Protein AF-A0A483PIH5-F1 (afdb_monomer_lite)

Radius of gyration: 28.12 Å; chains: 1; bounding box: 44×33×75 Å

pLDDT: mean 81.54, std 13.19, range [55.38, 97.75]

Organism: Klebsiella pneumoniae (NCBI:txid573)

Sequence (78 aa):
MIKLIVVASVAASLLLGCDQGNTTGSEKAAKALVDKSVSNMVPVQGGEFLMGDFGPLVGEKLLFSIQQDDKTLHKVIL

Secondary structure (DSSP, 8-state):
-HHHHHHHHHHHHHHS-S----HHHHHHHHHHHHHHHHHTSPP----EEEES--HHHH-SSS-----STT-S-EEEE-

Structure (mmCIF, N/CA/C/O backbone):
data_AF-A0A483PIH5-F1
#
_entry.id   AF-A0A483PIH5-F1
#
loop_
_atom_site.group_PDB
_atom_site.id
_atom_site.type_symbol
_atom_site.label_atom_id
_atom_site.label_alt_id
_atom_site.label_comp_id
_atom_site.label_asy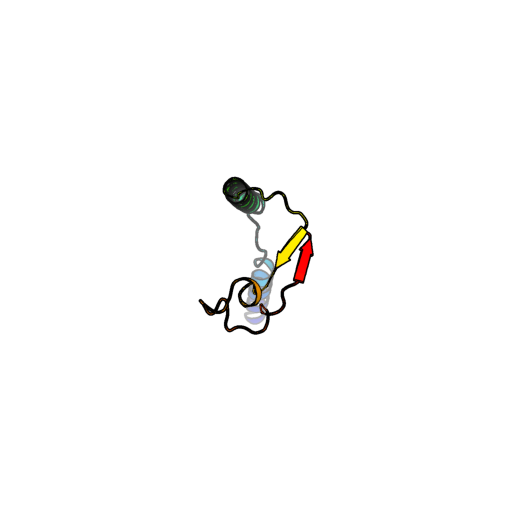m_id
_atom_site.label_entity_id
_atom_site.label_seq_id
_atom_site.pdbx_PDB_ins_code
_atom_site.Cartn_x
_atom_site.Cartn_y
_atom_site.Cartn_z
_atom_site.occupancy
_atom_site.B_iso_or_equiv
_atom_site.auth_seq_id
_atom_site.auth_comp_id
_atom_site.auth_asym_id
_atom_site.auth_atom_id
_atom_site.pdbx_PDB_model_num
ATOM 1 N N . MET A 1 1 ? 11.112 -22.481 -59.557 1.00 63.03 1 MET A N 1
ATOM 2 C CA . MET A 1 1 ? 12.063 -21.411 -59.176 1.00 63.03 1 MET A CA 1
ATOM 3 C C . MET A 1 1 ? 11.427 -20.397 -58.224 1.00 63.03 1 MET A C 1
ATOM 5 O O . MET A 1 1 ? 11.886 -20.304 -57.100 1.00 63.03 1 MET A O 1
ATOM 9 N N . ILE A 1 2 ? 10.315 -19.744 -58.587 1.00 69.38 2 ILE A N 1
ATOM 10 C CA . ILE A 1 2 ? 9.632 -18.732 -57.742 1.00 69.38 2 ILE A CA 1
ATOM 11 C C . ILE A 1 2 ? 9.219 -19.267 -56.353 1.00 69.38 2 ILE A C 1
ATOM 13 O O . ILE A 1 2 ? 9.468 -18.617 -55.346 1.00 69.38 2 ILE A O 1
ATOM 17 N N . LYS A 1 3 ? 8.677 -20.492 -56.271 1.00 68.44 3 LYS A N 1
ATOM 18 C CA . LYS A 1 3 ? 8.282 -21.128 -54.993 1.00 68.44 3 LYS A CA 1
ATOM 19 C C . LYS A 1 3 ? 9.447 -21.300 -54.002 1.00 68.44 3 LYS A C 1
ATOM 21 O O . LYS A 1 3 ? 9.246 -21.170 -52.804 1.00 68.44 3 LYS A O 1
ATOM 26 N N . LEU A 1 4 ? 10.657 -21.556 -54.505 1.00 72.81 4 LEU A N 1
ATOM 27 C CA . LEU A 1 4 ? 11.868 -21.719 -53.690 1.00 72.81 4 LEU A CA 1
ATOM 28 C C . LEU A 1 4 ? 12.344 -20.380 -53.109 1.00 72.81 4 LEU A C 1
ATOM 30 O O . LEU A 1 4 ? 12.785 -20.333 -51.968 1.00 72.81 4 LEU A O 1
ATOM 34 N N . ILE A 1 5 ? 12.183 -19.292 -53.867 1.00 76.56 5 ILE A N 1
ATOM 35 C CA . ILE A 1 5 ? 12.528 -17.931 -53.433 1.00 76.56 5 ILE A CA 1
ATOM 36 C C . ILE A 1 5 ? 11.585 -17.469 -52.315 1.00 76.56 5 ILE A C 1
ATOM 38 O O . ILE A 1 5 ? 12.047 -16.942 -51.309 1.00 76.56 5 ILE A O 1
ATOM 42 N N . VAL A 1 6 ? 10.280 -17.731 -52.452 1.00 75.69 6 VAL A N 1
ATOM 43 C CA . VAL A 1 6 ? 9.273 -17.360 -51.440 1.00 75.69 6 VAL A CA 1
ATOM 44 C C . VAL A 1 6 ? 9.500 -18.105 -50.120 1.00 75.69 6 VAL A C 1
ATOM 46 O O . VAL A 1 6 ? 9.437 -17.507 -49.048 1.00 75.69 6 VAL A O 1
ATOM 49 N N . VAL A 1 7 ? 9.817 -19.400 -50.182 1.00 77.75 7 VAL A N 1
ATOM 50 C CA . VAL A 1 7 ? 10.123 -20.192 -48.979 1.00 77.75 7 VAL A CA 1
ATOM 51 C C . VAL A 1 7 ? 11.403 -19.693 -48.306 1.00 77.75 7 VAL A C 1
ATOM 53 O O . VAL A 1 7 ? 11.431 -19.542 -47.086 1.00 77.75 7 VAL A O 1
ATOM 56 N N . ALA A 1 8 ? 12.433 -19.359 -49.088 1.00 77.44 8 ALA A N 1
ATOM 57 C CA . ALA A 1 8 ? 13.673 -18.804 -48.557 1.00 77.44 8 ALA A CA 1
ATOM 58 C C . ALA A 1 8 ? 13.467 -17.426 -47.898 1.00 77.44 8 ALA A C 1
ATOM 60 O O . ALA A 1 8 ? 14.029 -17.174 -46.834 1.00 77.44 8 ALA A O 1
ATOM 61 N N . SER A 1 9 ? 12.623 -16.555 -48.466 1.00 72.50 9 SER A N 1
ATOM 62 C CA . SER A 1 9 ? 12.340 -15.235 -47.883 1.00 72.50 9 SER A CA 1
ATOM 63 C C . SER A 1 9 ? 11.528 -15.306 -46.588 1.00 72.50 9 SER A C 1
ATOM 65 O O . SER A 1 9 ? 11.779 -14.527 -45.669 1.00 72.50 9 SER A O 1
ATOM 67 N N . VAL A 1 10 ? 10.581 -16.247 -46.484 1.00 76.31 10 VAL A N 1
ATOM 68 C CA . VAL A 1 10 ? 9.789 -16.466 -45.258 1.00 76.31 10 VAL A CA 1
ATOM 69 C C . VAL A 1 10 ? 10.657 -17.072 -44.152 1.00 76.31 10 VAL A C 1
ATOM 71 O O . VAL A 1 10 ? 10.609 -16.625 -43.010 1.00 76.31 10 VAL A O 1
ATOM 74 N N . ALA A 1 11 ? 11.521 -18.033 -44.488 1.00 72.06 11 ALA A N 1
ATOM 75 C CA . ALA A 1 11 ? 12.476 -18.594 -43.534 1.00 72.06 11 ALA A CA 1
ATOM 76 C C . ALA A 1 11 ? 13.479 -17.539 -43.031 1.00 72.06 11 ALA A C 1
ATOM 78 O O . ALA A 1 11 ? 13.761 -17.479 -41.838 1.00 72.06 11 ALA A O 1
ATOM 79 N N . ALA A 1 12 ? 13.970 -16.659 -43.909 1.00 69.50 12 ALA A N 1
ATOM 80 C CA . ALA A 1 12 ? 14.875 -15.578 -43.521 1.00 69.50 12 ALA A CA 1
ATOM 81 C C . ALA A 1 12 ? 14.204 -14.539 -42.603 1.00 69.50 12 ALA A C 1
ATOM 83 O O . ALA A 1 12 ? 14.829 -14.065 -41.659 1.00 69.50 12 ALA A O 1
ATOM 84 N N . SER A 1 13 ? 12.927 -14.216 -42.827 1.00 66.12 13 SER A N 1
ATOM 85 C CA . SER A 1 13 ? 12.185 -13.276 -41.970 1.00 66.12 13 SER A CA 1
ATOM 86 C C . SER A 1 13 ? 11.830 -13.866 -40.600 1.00 66.12 13 SER A C 1
ATOM 88 O O . SER A 1 13 ? 11.811 -13.130 -39.618 1.00 66.12 13 SER A O 1
ATOM 90 N N . LEU A 1 14 ? 11.659 -15.189 -40.498 1.00 66.19 14 LEU A N 1
ATOM 91 C CA . LEU A 1 14 ? 11.527 -15.892 -39.214 1.00 66.19 14 LEU A CA 1
ATOM 92 C C . LEU A 1 14 ? 12.845 -15.926 -38.415 1.00 66.19 14 LEU A C 1
ATOM 94 O O . LEU A 1 14 ? 12.808 -15.905 -37.190 1.00 66.19 14 LEU A O 1
ATOM 98 N N . LEU A 1 15 ? 14.004 -15.942 -39.087 1.00 62.03 15 LEU A N 1
ATOM 99 C CA . LEU A 1 15 ? 15.330 -15.962 -38.445 1.00 62.03 15 LEU A CA 1
ATOM 100 C C . LEU A 1 15 ? 15.860 -14.568 -38.064 1.00 62.03 15 LEU A C 1
ATOM 102 O O . LEU A 1 15 ? 16.709 -14.457 -37.185 1.00 62.03 15 LEU A O 1
ATOM 106 N N . LEU A 1 16 ? 15.365 -13.509 -38.712 1.00 60.31 16 LEU A N 1
ATOM 107 C CA . LEU A 1 16 ? 15.685 -12.113 -38.382 1.00 60.31 16 LEU A CA 1
ATOM 108 C C . LEU A 1 16 ? 14.717 -11.501 -37.356 1.00 60.31 16 LEU A C 1
ATOM 110 O O . LEU A 1 16 ? 14.937 -10.381 -36.909 1.00 60.31 16 LEU A O 1
ATOM 114 N N . GLY A 1 17 ? 13.681 -12.240 -36.945 1.00 55.38 17 GLY A N 1
ATOM 115 C CA . GLY A 1 17 ? 12.772 -11.878 -35.851 1.00 55.38 17 GLY A CA 1
ATOM 116 C C . GLY A 1 17 ? 13.364 -12.077 -34.451 1.00 55.38 17 GLY A C 1
ATOM 117 O O . GLY A 1 17 ? 12.617 -12.221 -33.487 1.00 55.38 17 GLY A O 1
ATOM 118 N N . CYS A 1 18 ? 14.690 -12.129 -34.326 1.00 63.88 18 CYS A N 1
ATOM 119 C CA . CYS A 1 18 ? 15.355 -12.065 -33.035 1.00 63.88 18 CYS A CA 1
ATOM 120 C C . CYS A 1 18 ? 15.295 -10.616 -32.555 1.00 63.88 18 CYS A C 1
ATOM 122 O O . CYS A 1 18 ? 15.869 -9.737 -33.196 1.00 63.88 18 CYS A O 1
ATOM 124 N N . ASP A 1 19 ? 14.613 -10.387 -31.431 1.00 63.44 19 ASP A N 1
ATOM 125 C CA . ASP A 1 19 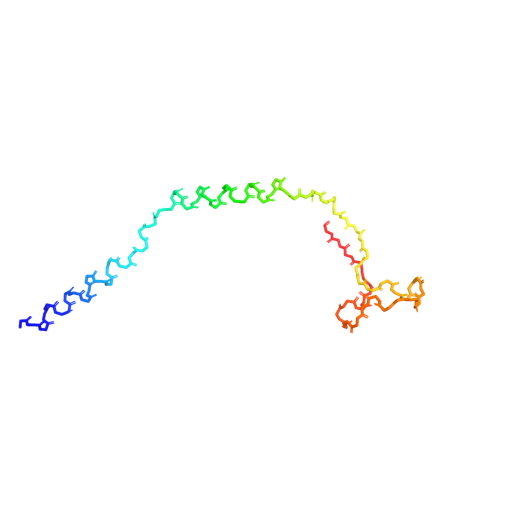? 14.784 -9.195 -30.602 1.00 63.44 19 ASP A CA 1
ATOM 126 C C . ASP A 1 19 ? 16.281 -9.067 -30.303 1.00 63.44 19 ASP A C 1
ATOM 128 O O . ASP A 1 19 ? 16.833 -9.746 -29.434 1.00 63.44 19 ASP A O 1
ATOM 132 N N . GLN A 1 20 ? 16.988 -8.317 -31.149 1.00 58.94 20 GLN A N 1
ATOM 133 C CA . GLN A 1 20 ? 18.426 -8.136 -31.068 1.00 58.94 20 GLN A CA 1
ATOM 134 C C . GLN A 1 20 ? 18.641 -7.132 -29.947 1.00 58.94 20 GLN A C 1
ATOM 136 O O . GLN A 1 20 ? 18.785 -5.930 -30.161 1.00 58.94 20 GLN A O 1
ATOM 141 N N . GLY A 1 21 ? 18.505 -7.662 -28.732 1.00 60.53 21 GLY A N 1
ATOM 142 C CA . GLY A 1 21 ? 18.352 -6.897 -27.523 1.00 60.53 21 GLY A CA 1
ATOM 143 C C . GLY A 1 21 ? 19.502 -5.922 -27.379 1.00 60.53 21 GLY A C 1
ATOM 144 O O . GLY A 1 21 ? 20.655 -6.302 -27.179 1.00 60.53 21 GLY A O 1
ATOM 145 N N . ASN A 1 22 ? 19.159 -4.639 -27.378 1.00 59.72 22 ASN A N 1
ATOM 146 C CA . ASN A 1 22 ? 19.926 -3.632 -26.664 1.00 59.72 22 ASN A CA 1
ATOM 147 C C . ASN A 1 22 ? 19.760 -3.885 -25.153 1.00 59.72 22 ASN A C 1
ATOM 149 O O . ASN A 1 22 ? 19.235 -3.044 -24.424 1.00 59.72 22 ASN A O 1
ATOM 153 N N . THR A 1 23 ? 20.112 -5.090 -24.693 1.00 59.38 23 THR A N 1
ATOM 154 C CA . THR A 1 23 ? 19.895 -5.552 -23.319 1.00 59.38 23 THR A CA 1
ATOM 155 C C . THR A 1 23 ? 20.628 -4.640 -22.353 1.00 59.38 23 THR A C 1
ATOM 157 O O . THR A 1 23 ? 20.036 -4.159 -21.400 1.00 59.38 23 THR A O 1
ATOM 160 N N . THR A 1 24 ? 21.861 -4.254 -22.676 1.00 61.84 24 THR A N 1
ATOM 161 C CA . THR A 1 24 ? 22.686 -3.388 -21.827 1.00 61.84 24 THR A CA 1
ATOM 162 C C . THR A 1 24 ? 22.144 -1.960 -21.706 1.00 61.84 24 THR A C 1
ATOM 164 O O . THR A 1 24 ? 22.141 -1.389 -20.613 1.00 61.84 24 THR A O 1
ATOM 167 N N . GLY A 1 25 ? 21.652 -1.362 -22.798 1.00 72.50 25 GLY A N 1
ATOM 168 C CA . GLY A 1 25 ? 21.024 -0.037 -22.766 1.00 72.50 25 GLY A CA 1
ATOM 169 C C . GLY A 1 25 ? 19.655 -0.050 -22.084 1.00 72.50 25 GLY A C 1
ATOM 170 O O . GLY A 1 25 ? 19.349 0.853 -21.302 1.00 72.50 25 GLY A O 1
ATOM 171 N N . SER A 1 26 ? 18.863 -1.094 -22.338 1.00 77.00 26 SER A N 1
ATOM 172 C CA . SER A 1 26 ? 17.539 -1.302 -21.744 1.00 77.00 26 SER A CA 1
ATOM 173 C C . SER A 1 26 ? 17.623 -1.558 -20.236 1.00 77.00 26 SER A C 1
ATOM 175 O O . SER A 1 26 ? 16.933 -0.902 -19.457 1.00 77.00 26 SER A O 1
ATOM 177 N N . GLU A 1 27 ? 18.546 -2.412 -19.793 1.00 84.19 27 GLU A N 1
ATOM 178 C CA . GLU A 1 27 ? 18.803 -2.695 -18.377 1.00 84.19 27 GLU A CA 1
ATOM 179 C C . GLU A 1 27 ? 19.269 -1.447 -17.626 1.00 84.19 27 GLU A C 1
ATOM 181 O O . GLU A 1 27 ? 18.808 -1.176 -16.516 1.00 84.19 27 GLU A O 1
ATOM 186 N N . LYS A 1 28 ? 20.141 -0.634 -18.237 1.00 88.69 28 LYS A N 1
ATOM 187 C CA . LYS A 1 28 ? 20.607 0.618 -17.629 1.00 88.69 28 LYS A CA 1
ATOM 188 C C . LYS A 1 28 ? 19.473 1.629 -17.466 1.00 88.69 28 LYS A C 1
ATOM 190 O O . LYS A 1 28 ? 19.388 2.284 -16.427 1.00 88.69 28 LYS A O 1
ATOM 195 N N . ALA A 1 29 ? 18.602 1.753 -18.467 1.00 90.75 29 ALA A N 1
ATOM 196 C CA . ALA A 1 29 ? 17.432 2.623 -18.393 1.00 90.75 29 ALA A CA 1
ATOM 197 C C . ALA A 1 29 ? 16.425 2.128 -17.341 1.00 90.75 29 ALA A C 1
ATOM 199 O O . ALA A 1 29 ? 15.944 2.924 -16.534 1.00 90.75 29 ALA A O 1
ATOM 200 N N . ALA A 1 30 ? 16.171 0.817 -17.292 1.00 92.31 30 ALA A N 1
ATOM 201 C CA . ALA A 1 30 ? 15.310 0.198 -16.290 1.00 92.31 30 ALA A CA 1
ATOM 202 C C . ALA A 1 30 ? 15.857 0.407 -14.870 1.00 92.31 30 ALA A C 1
ATOM 204 O O . ALA A 1 30 ? 15.118 0.822 -13.979 1.00 92.31 30 ALA A O 1
ATOM 205 N N . LYS A 1 31 ? 17.164 0.214 -14.663 1.00 95.31 31 LYS A N 1
ATOM 206 C CA . LYS A 1 31 ? 17.806 0.459 -13.370 1.00 95.31 31 LYS A CA 1
ATOM 207 C C . LYS A 1 31 ? 17.709 1.923 -12.946 1.00 95.31 31 LYS A C 1
ATOM 209 O O . LYS A 1 31 ? 17.331 2.194 -11.813 1.00 95.31 31 LYS A O 1
ATOM 214 N N . ALA A 1 32 ? 17.997 2.861 -13.848 1.00 96.44 32 ALA A N 1
ATOM 215 C CA . ALA A 1 32 ? 17.883 4.286 -13.548 1.00 96.44 32 ALA A CA 1
ATOM 216 C C . ALA A 1 32 ? 16.447 4.682 -13.164 1.00 96.44 32 ALA A C 1
ATOM 218 O O . ALA A 1 32 ? 16.251 5.510 -12.274 1.00 96.44 32 ALA A O 1
ATOM 219 N N . LEU A 1 33 ? 15.444 4.073 -13.804 1.00 96.50 33 LEU A N 1
ATOM 220 C CA . LEU A 1 33 ? 14.041 4.269 -13.453 1.00 96.50 33 LEU A CA 1
ATOM 221 C C . LEU A 1 33 ? 13.724 3.714 -12.060 1.00 96.50 33 LEU A C 1
ATOM 223 O O . LEU A 1 33 ? 13.121 4.424 -11.263 1.00 96.50 33 LEU A O 1
ATOM 227 N N . VAL A 1 34 ? 14.143 2.482 -11.752 1.00 96.69 34 VAL A N 1
ATOM 228 C CA . VAL A 1 34 ? 13.915 1.861 -10.436 1.00 96.69 34 VAL A CA 1
ATOM 229 C C . VAL A 1 34 ? 14.587 2.668 -9.331 1.00 96.69 34 VAL A C 1
ATOM 231 O O . VAL A 1 34 ? 13.925 3.015 -8.356 1.00 96.69 34 VAL A O 1
ATOM 234 N N . ASP A 1 35 ? 15.857 3.032 -9.506 1.00 97.44 35 ASP A N 1
ATOM 235 C CA . ASP A 1 35 ? 16.614 3.800 -8.515 1.00 97.44 35 ASP A CA 1
ATOM 236 C C . ASP A 1 35 ? 15.943 5.156 -8.246 1.00 97.44 35 ASP A C 1
ATOM 238 O O . ASP A 1 35 ? 15.766 5.544 -7.091 1.00 97.44 35 ASP A O 1
ATOM 242 N N . LYS A 1 36 ? 15.494 5.847 -9.305 1.00 97.69 36 LYS A N 1
ATOM 243 C CA . LYS A 1 36 ? 14.768 7.117 -9.181 1.00 97.69 36 LYS A CA 1
ATOM 244 C C . LYS A 1 36 ? 13.397 6.940 -8.525 1.00 97.69 36 LYS A C 1
ATOM 246 O O . LYS A 1 36 ? 12.962 7.805 -7.771 1.00 97.69 36 LYS A O 1
ATOM 251 N N . SER A 1 37 ? 12.684 5.857 -8.822 1.00 97.06 37 SER A N 1
ATOM 252 C CA . SER A 1 37 ? 11.393 5.567 -8.193 1.00 97.06 37 SER A CA 1
ATOM 253 C C . SER A 1 37 ? 11.563 5.308 -6.698 1.00 97.06 37 SER A C 1
ATOM 255 O O . SER A 1 37 ? 10.878 5.941 -5.903 1.00 97.06 37 SER A O 1
ATOM 257 N N . VAL A 1 38 ? 12.519 4.457 -6.310 1.00 96.12 38 VAL A N 1
ATOM 258 C CA . VAL A 1 38 ? 12.812 4.143 -4.902 1.00 96.12 38 VAL A CA 1
ATOM 259 C C . VAL A 1 38 ? 13.292 5.381 -4.146 1.00 96.12 38 VAL A C 1
ATOM 261 O O . VAL A 1 38 ? 12.837 5.616 -3.031 1.00 96.12 38 VAL A O 1
ATOM 264 N N . SER A 1 39 ? 14.139 6.226 -4.749 1.00 97.06 39 SER A N 1
ATOM 265 C CA . SER A 1 39 ? 14.602 7.462 -4.098 1.00 97.06 39 SER A CA 1
ATOM 266 C C . SER A 1 39 ? 13.485 8.474 -3.835 1.00 97.06 39 SER A C 1
ATOM 268 O O . SER A 1 39 ? 13.654 9.362 -3.007 1.00 97.06 39 SER A O 1
ATOM 270 N N . ASN A 1 40 ? 12.368 8.370 -4.560 1.00 97.31 40 ASN A N 1
ATOM 271 C CA . ASN A 1 40 ? 11.201 9.235 -4.394 1.00 97.31 40 ASN A CA 1
ATOM 272 C C . ASN A 1 40 ? 10.131 8.628 -3.471 1.00 97.31 40 ASN A C 1
ATOM 274 O O . ASN A 1 40 ? 9.083 9.241 -3.277 1.00 97.31 40 ASN A O 1
ATOM 278 N N . MET A 1 41 ? 10.362 7.436 -2.915 1.00 96.81 41 MET A N 1
ATOM 279 C CA . MET A 1 41 ? 9.462 6.820 -1.942 1.00 96.81 41 MET A CA 1
ATOM 280 C C . MET A 1 41 ? 9.813 7.257 -0.518 1.00 96.81 41 MET A C 1
ATOM 282 O O . MET A 1 41 ? 10.968 7.519 -0.187 1.00 96.81 41 MET A O 1
ATOM 286 N N . VAL A 1 42 ? 8.799 7.302 0.345 1.00 96.19 42 VAL A N 1
ATOM 287 C CA . VAL A 1 42 ? 8.973 7.529 1.783 1.00 96.19 42 VAL A CA 1
ATOM 288 C C . VAL A 1 42 ? 9.008 6.168 2.483 1.00 96.19 42 VAL A C 1
ATOM 290 O O . VAL A 1 42 ? 8.068 5.391 2.299 1.00 96.19 42 VAL A O 1
ATOM 293 N N . PRO A 1 43 ? 10.049 5.848 3.276 1.00 93.12 43 PRO A N 1
ATOM 294 C CA . PRO A 1 43 ? 10.074 4.605 4.034 1.00 93.12 43 PRO A CA 1
ATOM 295 C C . PRO A 1 43 ? 9.007 4.640 5.132 1.00 93.12 43 PRO A C 1
ATOM 297 O O . PRO A 1 43 ? 8.907 5.605 5.890 1.00 93.12 43 PRO A O 1
ATOM 300 N N . VAL A 1 44 ? 8.230 3.565 5.232 1.00 94.44 44 VAL A N 1
ATOM 301 C CA . VAL A 1 44 ? 7.228 3.365 6.284 1.00 94.44 44 VAL A CA 1
ATOM 302 C C . VAL A 1 44 ? 7.718 2.228 7.174 1.00 94.44 44 VAL A C 1
ATOM 304 O O . VAL A 1 44 ? 8.114 1.184 6.668 1.00 94.44 44 VAL A O 1
ATOM 307 N N . GLN A 1 45 ? 7.722 2.438 8.494 1.00 94.12 45 GLN A N 1
ATOM 308 C CA . GLN A 1 45 ? 8.322 1.522 9.477 1.00 94.12 45 GLN A CA 1
ATOM 309 C C . GLN A 1 45 ? 7.676 0.119 9.515 1.00 94.12 45 GLN A C 1
ATOM 311 O O . GLN A 1 45 ? 8.284 -0.804 10.051 1.00 94.12 45 GLN A O 1
ATOM 316 N N . GLY A 1 46 ? 6.482 -0.056 8.942 1.00 94.94 46 GLY A N 1
ATOM 317 C CA . GLY A 1 46 ? 5.701 -1.289 9.061 1.00 94.94 46 GLY A CA 1
ATOM 318 C C . GLY A 1 46 ? 5.136 -1.475 10.472 1.00 94.94 46 GLY A C 1
ATOM 319 O O . GLY A 1 46 ? 5.057 -0.520 11.250 1.00 94.94 46 GLY A O 1
ATOM 320 N N . GLY A 1 47 ? 4.740 -2.704 10.799 1.00 97.06 47 GLY A N 1
ATOM 321 C CA . GLY A 1 47 ? 4.187 -3.070 12.103 1.00 97.06 47 GLY A CA 1
ATOM 322 C C . GLY A 1 47 ? 2.706 -3.439 12.071 1.00 97.06 47 GLY A C 1
ATOM 323 O O . GLY A 1 47 ? 2.130 -3.704 11.018 1.00 97.06 47 GLY A O 1
ATOM 324 N N . GLU A 1 48 ? 2.104 -3.496 13.259 1.00 97.75 48 GLU A N 1
ATOM 325 C CA . GLU A 1 48 ? 0.709 -3.893 13.437 1.00 97.75 48 GLU A CA 1
ATOM 326 C C . GLU A 1 48 ? -0.221 -2.675 13.394 1.00 97.75 48 GLU A C 1
ATOM 328 O O . GLU A 1 48 ? -0.030 -1.708 14.133 1.00 97.75 48 GLU A O 1
ATOM 333 N N . PHE A 1 49 ? -1.251 -2.733 12.554 1.00 95.31 49 PHE A N 1
ATOM 334 C CA . PHE A 1 49 ? -2.254 -1.676 12.435 1.00 95.31 49 PHE A CA 1
ATOM 335 C C . PHE A 1 49 ? -3.628 -2.247 12.073 1.00 95.31 49 PHE A C 1
ATOM 337 O O . PHE A 1 49 ? -3.762 -3.409 11.689 1.00 95.31 49 PHE A O 1
ATOM 344 N N . LEU A 1 50 ? -4.668 -1.430 12.229 1.00 93.88 50 LEU A N 1
ATOM 345 C CA . LEU A 1 50 ? -6.027 -1.775 11.822 1.00 93.88 50 LEU A CA 1
ATOM 346 C C . LEU A 1 50 ? -6.303 -1.240 10.412 1.00 93.88 50 LEU A C 1
ATOM 348 O O . LEU A 1 50 ? -6.041 -0.072 10.127 1.00 93.88 50 LEU A O 1
ATOM 352 N N . MET A 1 51 ? -6.847 -2.097 9.554 1.00 93.12 51 MET A N 1
ATOM 353 C CA . MET A 1 51 ? -7.232 -1.805 8.177 1.00 93.12 51 MET A CA 1
ATOM 354 C C . MET A 1 51 ? -8.726 -2.079 7.990 1.00 93.12 51 MET A C 1
ATOM 356 O O . MET A 1 51 ? -9.247 -3.069 8.503 1.00 93.12 51 MET A O 1
ATOM 360 N N . GLY A 1 52 ? -9.407 -1.197 7.260 1.00 89.44 52 GLY A N 1
ATOM 361 C CA . GLY A 1 52 ? -10.844 -1.265 6.996 1.00 89.44 52 GLY A CA 1
ATOM 362 C C . GLY A 1 52 ? -11.587 -0.010 7.459 1.00 89.44 52 GLY A C 1
ATOM 363 O O . GLY A 1 52 ? -10.985 1.042 7.678 1.00 89.44 52 GLY A O 1
ATOM 364 N N . ASP A 1 53 ? -12.904 -0.127 7.597 1.00 87.12 53 ASP A N 1
ATOM 365 C CA . ASP A 1 53 ? -13.815 0.970 7.921 1.00 87.12 53 ASP A CA 1
ATOM 366 C C . ASP A 1 53 ? -13.822 1.294 9.428 1.00 87.12 53 ASP A C 1
ATOM 368 O O . ASP A 1 53 ? -14.244 0.494 10.266 1.00 87.12 53 ASP A O 1
ATOM 372 N N . PHE A 1 54 ? -13.374 2.502 9.780 1.00 88.38 54 PHE A N 1
ATOM 373 C CA . PHE A 1 54 ? -13.406 3.022 11.153 1.00 88.38 54 PHE A CA 1
ATOM 374 C C . PHE A 1 54 ? -14.712 3.748 11.505 1.00 88.38 54 PHE A C 1
ATOM 376 O O . PHE A 1 54 ? -14.890 4.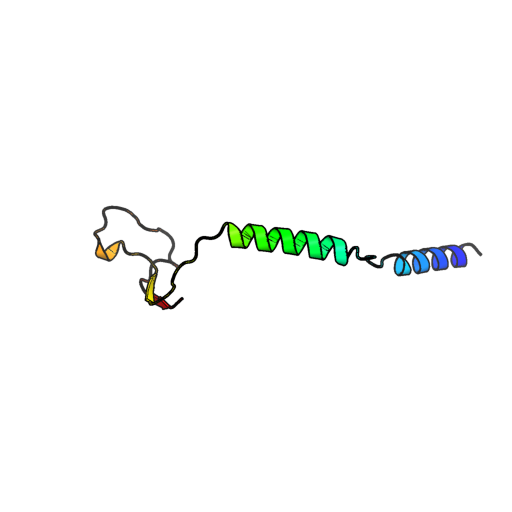145 12.658 1.00 88.38 54 PHE A O 1
ATOM 383 N N . GLY A 1 55 ? -15.634 3.927 10.556 1.00 85.00 55 GLY A N 1
ATOM 384 C CA . GLY A 1 55 ? -16.881 4.667 10.741 1.00 85.00 55 GLY A CA 1
ATOM 385 C C . GLY A 1 55 ? -17.712 4.257 11.956 1.00 85.00 55 GLY A C 1
ATOM 386 O O . GLY A 1 55 ? -18.101 5.141 12.726 1.00 85.00 55 GLY A O 1
ATOM 387 N N . PRO A 1 56 ? -17.910 2.951 12.217 1.00 83.75 56 PRO A N 1
ATOM 388 C CA . PRO A 1 56 ? -18.610 2.495 13.417 1.00 83.75 56 PRO A CA 1
ATOM 389 C C . PRO A 1 56 ? -17.957 2.925 14.743 1.00 83.75 56 PRO A C 1
ATOM 391 O O . PRO A 1 56 ? -18.647 3.012 15.755 1.00 83.75 56 PRO A O 1
ATOM 394 N N . LEU A 1 57 ? -16.645 3.203 14.767 1.00 85.12 57 LEU A N 1
ATOM 395 C CA . LEU A 1 57 ? -15.906 3.559 15.987 1.00 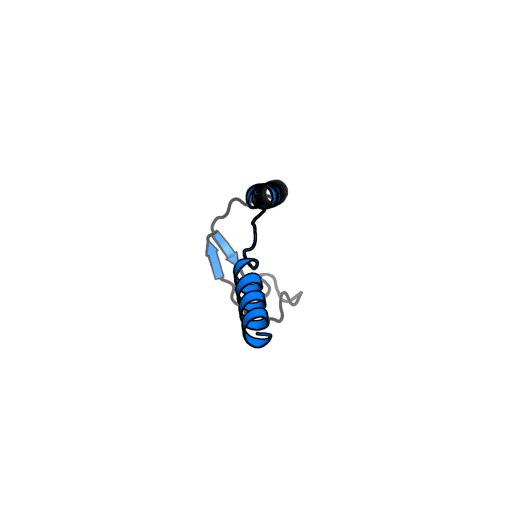85.12 57 LEU A CA 1
ATOM 396 C C . LEU A 1 57 ? -15.934 5.057 16.313 1.00 85.12 57 LEU A C 1
ATOM 398 O O . LEU A 1 57 ? -15.802 5.431 17.476 1.00 85.12 57 LEU A O 1
ATOM 402 N N . VAL A 1 58 ? -16.080 5.917 15.303 1.00 82.12 58 VAL A N 1
ATOM 403 C CA . VAL A 1 58 ? -15.997 7.386 15.456 1.00 82.12 58 VAL A CA 1
ATOM 404 C C . VAL A 1 58 ? -17.352 8.091 15.317 1.00 82.12 58 VAL A C 1
ATOM 406 O O . VAL A 1 58 ? -17.436 9.316 15.432 1.00 82.12 58 VAL A O 1
ATOM 409 N N . GLY A 1 59 ? -18.421 7.314 15.121 1.00 72.62 59 GLY A N 1
ATOM 410 C CA . GLY A 1 59 ? -19.778 7.788 14.872 1.00 72.62 59 GLY A CA 1
ATOM 411 C C . GLY A 1 59 ? -20.035 8.074 13.389 1.00 72.62 59 GLY A C 1
ATOM 412 O O . GLY A 1 59 ? -19.160 8.544 12.662 1.00 72.62 59 GLY A O 1
ATOM 413 N N . GLU A 1 60 ? -21.269 7.827 12.945 1.00 65.62 60 GLU A N 1
ATOM 414 C CA . GLU A 1 60 ? -21.716 7.951 11.547 1.00 65.62 60 GLU A CA 1
ATOM 415 C C . GLU A 1 60 ? -21.900 9.413 11.100 1.00 65.62 60 GLU A C 1
ATOM 417 O O . GLU A 1 60 ? -22.964 9.825 10.643 1.00 65.62 60 GLU A O 1
ATOM 422 N N . LYS A 1 61 ? -20.873 10.253 11.255 1.00 66.75 61 LYS A N 1
ATOM 423 C CA . LYS A 1 61 ? -20.916 11.622 10.717 1.00 66.75 61 LYS A CA 1
ATOM 424 C C . LYS A 1 61 ? -20.529 11.689 9.242 1.00 66.75 61 LYS A C 1
ATOM 426 O O . LYS A 1 61 ? -20.882 12.664 8.588 1.00 66.75 61 LYS A O 1
ATOM 431 N N . LEU A 1 62 ? -19.837 10.673 8.720 1.00 64.75 62 LEU A N 1
ATOM 432 C CA . LEU A 1 62 ? -19.440 10.559 7.316 1.00 64.75 62 LEU A CA 1
ATOM 433 C C . LEU A 1 62 ? -19.510 9.090 6.874 1.00 64.75 62 LEU A C 1
ATOM 435 O O . LEU A 1 62 ? -19.139 8.197 7.630 1.00 64.75 62 LEU A O 1
ATOM 439 N N . LEU A 1 63 ? -19.976 8.837 5.648 1.00 65.62 63 LEU A N 1
ATOM 440 C CA . LEU A 1 63 ? -19.886 7.516 5.020 1.00 65.62 63 LEU A CA 1
ATOM 441 C C . LEU A 1 63 ? -18.423 7.278 4.629 1.00 65.62 63 LEU A C 1
ATOM 443 O O . LEU A 1 63 ? -17.973 7.766 3.596 1.00 65.62 63 LEU A O 1
ATOM 447 N N . PHE A 1 64 ? -17.671 6.579 5.479 1.00 68.81 64 PHE A N 1
ATOM 448 C CA . PHE A 1 64 ? -16.236 6.346 5.280 1.00 68.81 64 PHE A CA 1
ATOM 449 C C . PHE A 1 64 ? -15.935 5.426 4.089 1.00 68.81 64 PHE A C 1
ATOM 451 O O . PHE A 1 64 ? -14.890 5.568 3.463 1.00 68.81 64 PHE A O 1
ATOM 458 N N . SER A 1 65 ? -16.878 4.555 3.722 1.00 72.25 65 SER A N 1
ATOM 459 C CA . SER A 1 65 ? -16.885 3.841 2.443 1.00 72.25 65 SER A CA 1
ATOM 460 C C . SER A 1 65 ? -18.287 3.331 2.105 1.00 72.25 65 SER A C 1
ATOM 462 O O . SER A 1 65 ? -19.138 3.201 2.986 1.00 72.25 65 SER A O 1
ATOM 464 N N . ILE A 1 66 ? -18.544 3.035 0.833 1.00 77.69 66 ILE A N 1
ATOM 465 C CA . ILE A 1 66 ? -19.753 2.341 0.350 1.00 77.69 66 ILE A CA 1
ATOM 466 C C . ILE A 1 66 ? -19.445 0.945 -0.204 1.00 77.69 66 ILE A C 1
ATOM 468 O O . ILE A 1 66 ? -20.370 0.204 -0.532 1.00 77.69 66 ILE A O 1
ATOM 472 N N . GLN A 1 67 ? -18.166 0.597 -0.345 1.00 80.94 67 GLN A N 1
ATOM 473 C CA . GLN A 1 67 ? -17.755 -0.709 -0.842 1.00 80.94 67 GLN A CA 1
ATOM 474 C C . GLN A 1 67 ? -17.843 -1.735 0.293 1.00 80.94 67 GLN A C 1
ATOM 476 O O . GLN A 1 67 ? -17.876 -1.360 1.459 1.00 80.94 67 GLN A O 1
ATOM 481 N N . GLN A 1 68 ? -17.996 -3.021 -0.033 1.00 81.44 68 GLN A N 1
ATOM 482 C CA . GLN A 1 68 ? -18.217 -4.063 0.982 1.00 81.44 68 GLN A CA 1
ATOM 483 C C . GLN A 1 68 ? -16.907 -4.711 1.451 1.00 81.44 68 GLN A C 1
ATOM 485 O O . GLN A 1 68 ? -16.838 -5.266 2.546 1.00 81.44 68 GLN A O 1
ATOM 490 N N . ASP A 1 69 ? -15.878 -4.653 0.614 1.00 85.69 69 ASP A N 1
ATOM 491 C CA . ASP A 1 69 ? -14.570 -5.271 0.809 1.00 85.69 69 ASP A CA 1
ATOM 492 C C . ASP A 1 69 ? -13.705 -4.555 1.853 1.00 85.69 69 ASP A C 1
ATOM 494 O O . ASP A 1 69 ? -12.868 -5.194 2.487 1.00 85.69 69 ASP A O 1
ATOM 498 N N . ASP A 1 70 ?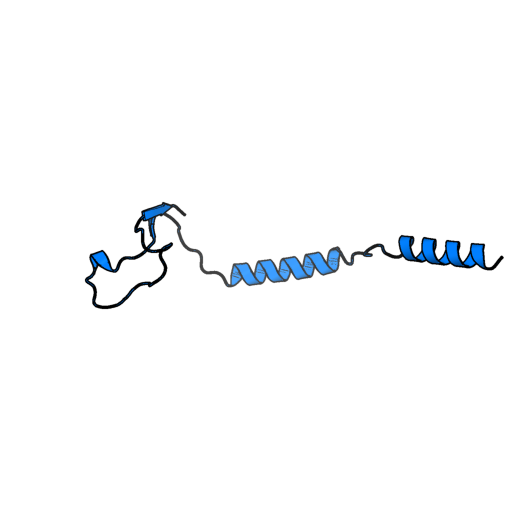 -13.951 -3.272 2.114 1.00 84.69 70 ASP A N 1
ATOM 499 C CA . ASP A 1 70 ? -13.245 -2.494 3.137 1.00 84.69 70 ASP A CA 1
ATOM 500 C C . ASP A 1 70 ? -14.013 -2.366 4.465 1.00 84.69 70 ASP A C 1
ATOM 502 O O . ASP A 1 70 ? -13.494 -1.805 5.429 1.00 84.69 70 ASP A O 1
ATOM 506 N N . LYS A 1 71 ? -15.219 -2.940 4.572 1.00 85.00 71 LYS A N 1
ATOM 507 C CA . LYS A 1 71 ? -16.074 -2.815 5.769 1.00 85.00 71 LYS A CA 1
ATOM 508 C C . LYS A 1 71 ? -15.553 -3.513 7.001 1.00 85.00 71 LYS A C 1
ATOM 510 O O . LYS A 1 71 ? -15.878 -3.117 8.119 1.00 85.00 71 LYS A O 1
ATOM 515 N N . THR A 1 72 ? -14.785 -4.576 6.816 1.00 89.06 72 THR A N 1
ATOM 516 C CA . THR A 1 72 ? -14.307 -5.353 7.953 1.00 89.06 72 THR A CA 1
ATOM 517 C C . THR A 1 72 ? -13.058 -4.701 8.508 1.00 89.06 72 THR A C 1
ATOM 519 O O . THR A 1 72 ? -11.996 -4.771 7.893 1.00 89.06 72 THR A O 1
ATOM 522 N N . LEU A 1 73 ? -13.176 -4.113 9.694 1.00 90.94 73 LEU A N 1
ATOM 523 C CA . LEU A 1 73 ? -12.019 -3.659 10.445 1.00 90.94 73 LEU A CA 1
ATOM 524 C C . LEU A 1 73 ? -11.241 -4.876 10.960 1.00 90.94 73 LEU A C 1
ATOM 526 O O . LEU A 1 73 ? -11.758 -5.669 11.747 1.00 90.94 73 LEU A O 1
ATOM 530 N N . HIS A 1 74 ? -10.002 -5.034 10.510 1.00 93.38 74 HIS A N 1
ATOM 531 C CA . HIS A 1 74 ? -9.151 -6.160 10.875 1.00 93.38 74 HIS A CA 1
ATOM 532 C C . HIS A 1 74 ? -7.704 -5.723 11.073 1.00 93.38 74 HIS A C 1
ATOM 534 O O . HIS A 1 74 ? -7.267 -4.669 10.623 1.00 93.38 74 HIS A O 1
ATOM 540 N N . LYS A 1 75 ? -6.957 -6.548 11.795 1.00 96.19 75 LYS A N 1
ATOM 541 C CA . LYS A 1 75 ? -5.555 -6.315 12.117 1.00 96.19 75 LYS A CA 1
ATOM 542 C C . LYS A 1 75 ? -4.657 -6.830 10.991 1.00 96.19 75 LYS A C 1
ATOM 544 O O . LYS A 1 75 ? -4.836 -7.959 10.539 1.00 96.19 75 LYS A O 1
ATOM 549 N N . VAL A 1 76 ? -3.682 -6.022 10.591 1.00 96.69 76 VAL A N 1
ATOM 550 C CA . VAL A 1 76 ? -2.700 -6.306 9.536 1.00 96.69 76 VAL A CA 1
ATOM 551 C C . VAL A 1 76 ? -1.290 -6.101 10.085 1.00 96.69 76 VAL A C 1
ATOM 553 O O . VAL A 1 76 ? -1.083 -5.272 10.970 1.00 96.69 76 VAL A O 1
ATOM 556 N N . ILE A 1 77 ? -0.332 -6.871 9.564 1.00 96.81 77 ILE A N 1
ATOM 557 C CA . ILE A 1 77 ? 1.100 -6.737 9.845 1.00 96.81 77 ILE A CA 1
ATOM 558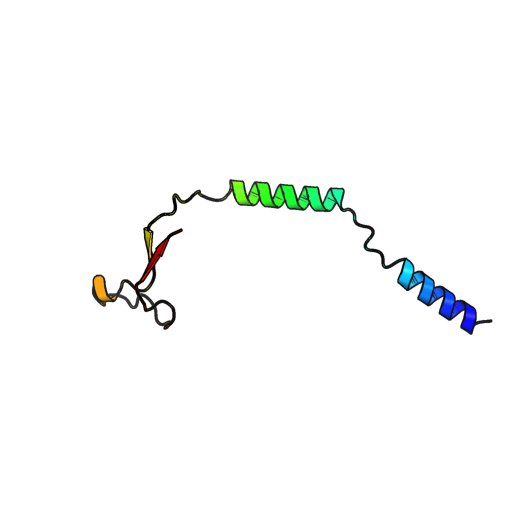 C C . ILE A 1 77 ? 1.817 -6.516 8.509 1.00 96.81 77 ILE A C 1
ATOM 560 O O . ILE A 1 77 ? 1.656 -7.330 7.597 1.00 96.81 77 ILE A O 1
ATOM 564 N N . LEU A 1 78 ? 2.571 -5.416 8.408 1.00 95.19 78 LEU A N 1
ATOM 565 C CA . LEU A 1 78 ? 3.459 -5.077 7.285 1.00 95.19 78 LEU A CA 1
ATOM 566 C C . LEU A 1 78 ? 4.927 -5.224 7.683 1.00 95.19 78 LEU A C 1
ATOM 568 O O . LEU A 1 78 ? 5.272 -4.736 8.788 1.00 95.19 78 LEU A O 1
#

Foldseek 3Di:
DVVVVVVVVVVVVVVVPPPPDPVVVVVVVVVVVVVVVVVPDDDDPWAKDWFADCDVVPDVPDPSDDDPVRHDTDIDTD